Protein AF-A0A6I9NRI7-F1 (afdb_monomer_lite)

InterPro domains:
  IPR032003 Ribosome-associated complex head domain [PF16717] (77-152)
  IPR042569 Ribosome-associated complex head domain superfamily [G3DSA:1.10.8.840] (73-159)
  IPR044634 J-protein Zuotin/DnaJC2 [PTHR43999] (2-147)

Foldseek 3Di:
DCPVVVVVVVCCVPPPVNVVVVVVVVVVVVVVVVVVVVVVVVVVVVVVVVVVVVVVVVVVVVVVVVVVVVVVVVVVVVVVVVQVVLLVVLLVLLVVLCVVLCVLDPDPVVSVVSVVLSVVCSVPDGSVLSVVLSVQSVPDDSVSNNVSSVVSSVVVVDPPDD

Organism: NCBI:txid8208

Secondary structure (DSSP, 8-state):
--HHHHHHHHHHHH-HHHHHHHHHHHHHHHHHHHHHHHHHHHHHHHHHHHHHHHHHHHHHHHHHHHHHHHHHHHHHHHHHHHHHHHHHHHHHHHHHHHHHTGGG-SSHHHHHHHHHHHHHHHHH--HHHHHHHHHHHHHS-HHHHHHHHHHHHHHTTS----

Radius of gyration: 46.99 Å; chains: 1; bounding box: 94×34×126 Å

Sequence (162 aa):
MNRMRNLVDSAYSLDPRIKKFKDEEKARKEAEKKAKVEAKKREQEEKERARQAEIDAARLAKEKEEEEARQVAQLAKKEKEIQKKAIKKERQKLRTSCKTWNYFTEEESDSVKMMEEVEKLCDRLELTSLQSLNEILALGSREDSKVAVVKQSTVQLLPSVV

Structure (mmCIF, N/CA/C/O backbone):
data_AF-A0A6I9NRI7-F1
#
_entry.id   AF-A0A6I9NRI7-F1
#
loop_
_atom_site.group_PDB
_atom_site.id
_atom_site.type_symbol
_atom_site.label_atom_id
_atom_site.label_alt_id
_atom_site.label_comp_id
_atom_site.label_asym_id
_atom_site.label_entity_id
_atom_site.label_seq_id
_atom_site.pdbx_PDB_ins_code
_atom_site.Cartn_x
_atom_site.Cartn_y
_atom_site.Cartn_z
_atom_site.occupancy
_atom_site.B_iso_or_equiv
_atom_site.auth_seq_id
_atom_site.auth_comp_id
_atom_site.auth_asym_id
_atom_site.auth_atom_id
_atom_site.pdbx_PDB_model_num
ATOM 1 N N . MET A 1 1 ? -60.925 4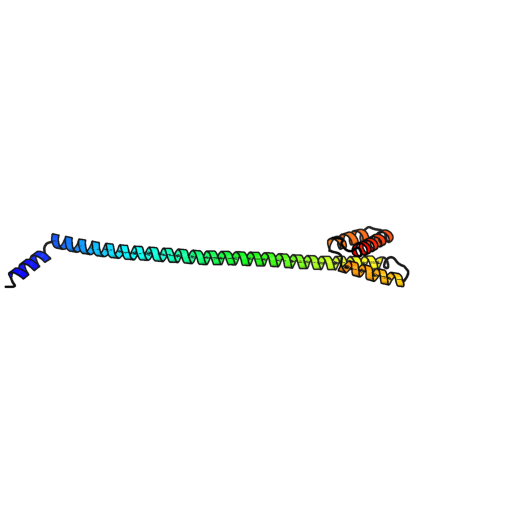.230 69.915 1.00 58.88 1 MET A N 1
ATOM 2 C CA . MET A 1 1 ? -59.634 3.824 70.525 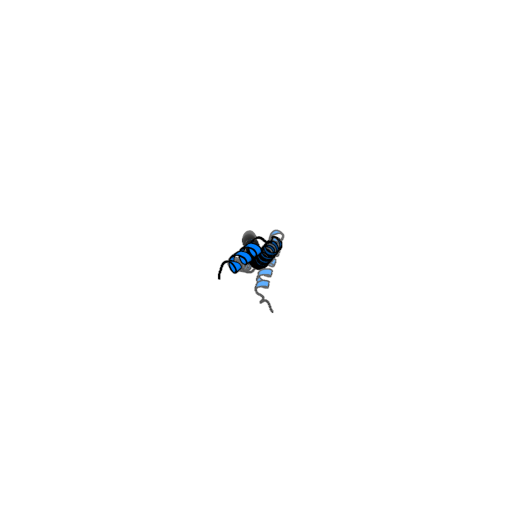1.00 58.88 1 MET A CA 1
ATOM 3 C C . MET A 1 1 ? -58.450 4.129 69.589 1.00 58.88 1 MET A C 1
ATOM 5 O O . MET A 1 1 ? -57.856 3.208 69.054 1.00 58.88 1 MET A O 1
ATOM 9 N N . ASN A 1 2 ? -58.083 5.403 69.378 1.00 71.31 2 ASN A N 1
ATOM 10 C CA . ASN A 1 2 ? -56.920 5.780 68.534 1.00 71.31 2 ASN A CA 1
ATOM 11 C C . ASN A 1 2 ? -55.781 6.452 69.318 1.00 71.31 2 ASN A C 1
ATOM 13 O O . ASN A 1 2 ? -54.668 6.569 68.823 1.00 71.31 2 ASN A O 1
ATOM 17 N N . ARG A 1 3 ? -56.030 6.850 70.571 1.00 85.94 3 ARG A N 1
ATOM 18 C CA . ARG A 1 3 ? -55.064 7.589 71.392 1.00 85.94 3 ARG A CA 1
ATOM 19 C C . ARG A 1 3 ? -53.808 6.772 71.730 1.00 85.94 3 ARG A C 1
ATOM 21 O O . ARG A 1 3 ? -52.710 7.301 71.636 1.00 85.94 3 ARG A O 1
ATOM 28 N N . MET A 1 4 ? -53.964 5.485 72.057 1.00 87.56 4 MET A N 1
ATOM 29 C CA . MET A 1 4 ? -52.829 4.584 72.319 1.00 87.56 4 MET A CA 1
ATOM 30 C C . MET A 1 4 ? -51.993 4.328 71.060 1.00 87.56 4 MET A C 1
ATOM 32 O O . MET A 1 4 ? -50.772 4.318 71.137 1.00 87.56 4 MET A O 1
ATOM 36 N N . ARG A 1 5 ? -52.641 4.186 69.896 1.00 89.62 5 ARG A N 1
ATOM 37 C CA . ARG A 1 5 ? -51.956 3.990 68.611 1.00 89.62 5 ARG A CA 1
ATOM 38 C C . ARG A 1 5 ? -51.099 5.208 68.255 1.00 89.62 5 ARG A C 1
ATOM 40 O O . ARG A 1 5 ? -49.901 5.061 68.063 1.00 89.62 5 ARG A O 1
ATOM 47 N N . ASN A 1 6 ? -51.673 6.410 68.339 1.00 90.00 6 ASN A N 1
ATOM 48 C CA . ASN A 1 6 ? -50.951 7.657 68.065 1.00 90.00 6 ASN A CA 1
ATOM 49 C C . ASN A 1 6 ? -49.746 7.871 68.999 1.00 90.00 6 ASN A C 1
ATOM 51 O O . ASN A 1 6 ? -48.720 8.393 68.564 1.00 90.00 6 ASN A O 1
ATOM 55 N N . LEU A 1 7 ? -49.853 7.475 70.275 1.00 89.81 7 LEU A N 1
ATOM 56 C CA . LEU A 1 7 ? -48.746 7.573 71.232 1.00 89.81 7 LEU A CA 1
ATOM 57 C C . LEU A 1 7 ? -47.589 6.643 70.839 1.00 89.81 7 LEU A C 1
ATOM 59 O O . LEU A 1 7 ? -46.433 7.063 70.849 1.00 89.81 7 LEU A O 1
ATOM 63 N N . VAL A 1 8 ? -47.906 5.402 70.459 1.00 91.06 8 VAL A N 1
ATOM 64 C CA . VAL A 1 8 ? -46.921 4.410 70.004 1.00 91.06 8 VAL A CA 1
ATOM 65 C C . VAL A 1 8 ? -46.263 4.854 68.699 1.00 91.06 8 VAL A C 1
ATOM 67 O O . VAL A 1 8 ? -45.039 4.821 68.606 1.00 91.06 8 VAL A O 1
ATOM 70 N N . ASP A 1 9 ? -47.039 5.346 67.732 1.00 90.94 9 ASP A N 1
ATOM 71 C CA . ASP A 1 9 ? -46.515 5.855 66.459 1.00 90.94 9 ASP A CA 1
ATOM 72 C C . ASP A 1 9 ? -45.583 7.060 66.670 1.00 90.94 9 ASP A C 1
ATOM 74 O O . ASP A 1 9 ? -44.512 7.140 66.063 1.00 90.94 9 ASP A O 1
ATOM 78 N N . SER A 1 10 ? -45.942 7.970 67.584 1.00 89.31 10 SER A N 1
ATOM 79 C CA . SER A 1 10 ? -45.105 9.127 67.933 1.00 89.31 10 SER A CA 1
ATOM 80 C C . SER A 1 10 ? -43.796 8.698 68.599 1.00 89.31 10 SER A C 1
ATOM 82 O O . SER A 1 10 ? -42.728 9.171 68.215 1.00 89.31 10 SER A O 1
ATOM 84 N N . ALA A 1 11 ? -43.854 7.767 69.557 1.00 91.12 11 ALA A N 1
ATOM 85 C CA . ALA A 1 11 ? -42.663 7.231 70.215 1.00 91.12 11 ALA A CA 1
ATOM 86 C C . ALA A 1 11 ? -41.752 6.485 69.223 1.00 91.12 11 ALA A C 1
ATOM 88 O O . ALA A 1 11 ? -40.538 6.675 69.231 1.00 91.12 11 ALA A O 1
ATOM 89 N N . TYR A 1 12 ? -42.339 5.700 68.316 1.00 91.56 12 TYR A N 1
ATOM 90 C CA . TYR A 1 12 ? -41.622 4.976 67.267 1.00 91.56 12 TYR A CA 1
ATOM 91 C C . TYR A 1 12 ? -40.953 5.918 66.254 1.00 91.56 12 TYR A C 1
ATOM 93 O O . TYR A 1 12 ? -39.848 5.646 65.786 1.00 91.56 12 TYR A O 1
ATOM 101 N N . SER A 1 13 ? -41.597 7.041 65.922 1.00 90.31 13 SER A N 1
ATOM 102 C CA . SER A 1 13 ? -41.040 8.052 65.016 1.00 90.31 13 SER A CA 1
ATOM 103 C C . SER A 1 13 ? -39.920 8.885 65.643 1.00 90.31 13 SER A C 1
ATOM 105 O O . SER A 1 13 ? -39.072 9.397 64.910 1.00 90.31 13 SER A O 1
ATOM 107 N N . LEU A 1 14 ? -39.939 9.075 66.964 1.00 90.88 14 LEU A N 1
ATOM 108 C CA . LEU A 1 14 ? -38.971 9.908 67.680 1.00 90.88 14 LEU A CA 1
ATOM 109 C C . LEU A 1 14 ? -37.785 9.109 68.241 1.00 90.88 14 LEU A C 1
ATOM 111 O O . LEU A 1 14 ? -36.777 9.723 68.587 1.00 90.88 14 LEU A O 1
ATOM 115 N N . ASP A 1 15 ? -37.862 7.772 68.308 1.00 94.94 15 ASP A N 1
ATOM 116 C CA . ASP A 1 15 ? -36.755 6.933 68.782 1.00 94.94 15 ASP A CA 1
ATOM 117 C C . ASP A 1 15 ? -35.524 7.061 67.851 1.00 94.94 15 ASP A C 1
ATOM 119 O O . ASP A 1 15 ? -35.578 6.664 66.676 1.00 94.94 15 ASP A O 1
ATOM 123 N N . PRO A 1 16 ? -34.381 7.564 68.356 1.00 93.75 16 PRO A N 1
ATOM 124 C CA . PRO A 1 16 ? -33.180 7.772 67.549 1.00 93.75 16 PRO A CA 1
ATOM 125 C C . PRO A 1 16 ? -32.612 6.489 66.935 1.00 93.75 16 PRO A C 1
ATOM 127 O O . PRO A 1 16 ? -32.027 6.535 65.853 1.00 93.75 16 PRO A O 1
ATOM 130 N N . ARG A 1 17 ? -32.786 5.334 67.592 1.00 95.00 17 ARG A N 1
ATOM 131 C CA . ARG A 1 17 ? -32.287 4.038 67.105 1.00 95.00 17 ARG A CA 1
ATOM 132 C C . ARG A 1 17 ? -33.081 3.596 65.886 1.00 95.00 17 ARG A C 1
ATOM 134 O O . ARG A 1 17 ? -32.499 3.188 64.888 1.00 95.00 17 ARG A O 1
ATOM 141 N N . ILE A 1 18 ? -34.406 3.724 65.951 1.00 92.25 18 ILE A N 1
ATOM 142 C CA . ILE A 1 18 ? -35.319 3.351 64.862 1.00 92.25 18 ILE A CA 1
ATOM 143 C C . ILE A 1 18 ? -35.095 4.258 63.654 1.00 92.25 18 ILE A C 1
ATOM 145 O O . ILE A 1 18 ? -35.045 3.775 62.521 1.00 92.25 18 ILE A O 1
ATOM 149 N N . LYS A 1 19 ? -34.895 5.559 63.893 1.00 92.69 19 LYS A N 1
ATOM 150 C CA . LYS A 1 19 ? -34.517 6.510 62.846 1.00 92.69 19 LYS A CA 1
ATOM 151 C C . LYS A 1 19 ? -33.198 6.112 62.178 1.00 92.69 19 LYS A C 1
ATOM 153 O O . LYS A 1 19 ? -33.158 5.995 60.957 1.00 92.69 19 LYS A O 1
ATOM 158 N N . LYS A 1 20 ? -32.167 5.800 62.971 1.00 94.56 20 LYS A N 1
ATOM 159 C CA . LYS A 1 20 ? -30.864 5.349 62.464 1.00 94.56 20 LYS A CA 1
ATOM 160 C C . LYS A 1 20 ? -30.983 4.089 61.599 1.00 94.56 20 LYS A C 1
ATOM 162 O O . LYS A 1 20 ? -30.458 4.073 60.494 1.00 94.56 20 LYS A O 1
ATOM 167 N N . PHE A 1 21 ? -31.730 3.076 62.044 1.00 94.00 21 PHE A N 1
ATOM 168 C CA . PHE A 1 21 ? -31.941 1.851 61.265 1.00 94.00 21 PHE A CA 1
ATOM 169 C C . PHE A 1 21 ? -32.660 2.103 59.934 1.00 94.00 21 PHE A C 1
ATOM 171 O O . PHE A 1 21 ? -32.273 1.532 58.918 1.00 94.00 21 PHE A O 1
ATOM 178 N N . LYS A 1 22 ? -33.684 2.965 59.914 1.00 92.44 22 LYS A N 1
ATOM 179 C CA . LYS A 1 22 ? -34.390 3.328 58.674 1.00 92.44 22 LYS A CA 1
ATOM 180 C C . LYS A 1 22 ? -33.495 4.099 57.704 1.00 92.44 22 LYS A C 1
ATOM 182 O O . LYS A 1 22 ? -33.527 3.826 56.505 1.00 92.44 22 LYS A O 1
ATOM 187 N N . ASP A 1 23 ? -32.699 5.034 58.216 1.00 93.19 23 ASP A N 1
ATOM 188 C CA . ASP A 1 23 ? -31.767 5.822 57.408 1.00 93.19 23 ASP A CA 1
ATOM 189 C C . ASP A 1 23 ? -30.642 4.938 56.847 1.00 93.19 23 ASP A C 1
ATOM 191 O O . ASP A 1 23 ? -30.338 5.022 55.658 1.00 93.19 23 ASP A O 1
ATOM 195 N N . GLU A 1 24 ? -30.087 4.023 57.649 1.00 93.31 24 GLU A N 1
ATOM 196 C CA . GLU A 1 24 ? -29.093 3.032 57.213 1.00 93.31 24 GLU A CA 1
ATOM 197 C C . GLU A 1 24 ? -29.669 2.057 56.171 1.00 93.31 24 GLU A C 1
ATOM 199 O O . GLU A 1 24 ? -29.017 1.764 55.169 1.00 93.31 24 GLU A O 1
ATOM 204 N N . GLU A 1 25 ? -30.906 1.581 56.344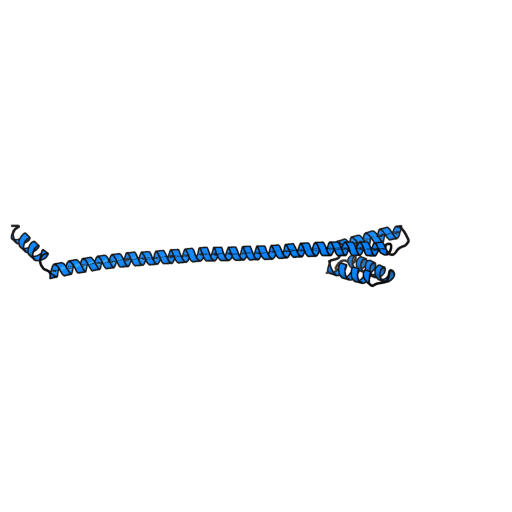 1.00 93.88 25 GLU A N 1
ATOM 205 C CA . GLU A 1 25 ? -31.566 0.694 55.379 1.00 93.88 25 GLU A CA 1
ATOM 206 C C . GLU A 1 25 ? -31.844 1.408 54.046 1.00 93.88 25 GLU A C 1
ATOM 208 O O . GLU A 1 25 ? -31.594 0.855 52.967 1.00 93.88 25 GLU A O 1
ATOM 213 N N . LYS A 1 26 ? -32.315 2.661 54.105 1.00 94.50 26 LYS A N 1
ATOM 214 C CA . LYS A 1 26 ? -32.522 3.507 52.926 1.00 94.50 26 LYS A CA 1
ATOM 215 C C . LYS A 1 26 ? -31.196 3.797 52.224 1.00 94.50 26 LYS A C 1
ATOM 217 O O . LYS A 1 26 ? -31.111 3.616 51.010 1.00 94.50 26 LYS A O 1
ATOM 222 N N . ALA A 1 27 ? -30.156 4.153 52.977 1.00 94.69 27 ALA A N 1
ATOM 223 C CA . ALA A 1 27 ? -28.816 4.378 52.449 1.00 94.69 27 ALA A CA 1
ATOM 224 C C . ALA A 1 27 ? -28.244 3.112 51.796 1.00 94.69 27 ALA A C 1
ATOM 226 O O . ALA A 1 27 ? -27.697 3.195 50.699 1.00 94.69 27 ALA A O 1
ATOM 227 N N . ARG A 1 28 ? -28.437 1.929 52.397 1.00 93.81 28 ARG A N 1
ATOM 228 C CA . ARG A 1 28 ? -28.007 0.648 51.814 1.00 93.81 28 ARG A CA 1
ATOM 229 C C . ARG A 1 28 ? -28.718 0.365 50.492 1.00 93.81 28 ARG A C 1
ATOM 231 O O . ARG A 1 28 ? -28.064 0.032 49.509 1.00 93.81 28 ARG A O 1
ATOM 238 N N . LYS A 1 29 ? -30.043 0.546 50.443 1.00 94.56 29 LYS A N 1
ATOM 239 C CA . LYS A 1 29 ? -30.843 0.367 49.218 1.00 94.56 29 LYS A CA 1
ATOM 240 C C . LYS A 1 29 ? -30.454 1.360 48.121 1.00 94.56 29 LYS A C 1
ATOM 242 O O . LYS A 1 29 ? -30.416 0.996 46.948 1.00 94.56 29 LYS A O 1
ATOM 247 N N . GLU A 1 30 ? -30.184 2.614 48.471 1.00 94.12 30 GLU A N 1
ATOM 248 C CA . GLU A 1 30 ? -29.726 3.627 47.516 1.00 94.12 30 GLU A CA 1
ATOM 249 C C . GLU A 1 30 ? -28.303 3.350 47.023 1.00 94.12 30 GLU A C 1
ATOM 251 O O . GLU A 1 30 ? -28.047 3.487 45.827 1.00 94.12 30 GLU A O 1
ATOM 256 N N . ALA A 1 31 ? -27.400 2.914 47.903 1.00 94.12 31 ALA A N 1
ATOM 257 C CA . ALA A 1 31 ? -26.040 2.525 47.547 1.00 94.12 31 ALA A CA 1
ATOM 258 C C . ALA A 1 31 ? -26.028 1.313 46.605 1.00 94.12 31 ALA A C 1
ATOM 260 O O . ALA A 1 31 ? -25.348 1.346 45.585 1.00 94.12 31 ALA A O 1
ATOM 261 N N . GLU A 1 32 ? -26.839 0.289 46.879 1.00 94.38 32 GLU A N 1
ATOM 262 C CA . GLU A 1 32 ? -26.971 -0.890 46.016 1.00 94.38 32 GLU A CA 1
ATOM 263 C C . GLU A 1 32 ? -27.517 -0.521 44.627 1.00 94.38 32 GLU A C 1
ATOM 265 O O . GLU A 1 32 ? -26.981 -0.944 43.599 1.00 94.38 32 GLU A O 1
ATOM 270 N N . LYS A 1 33 ? -28.542 0.342 44.570 1.00 94.38 33 LYS A N 1
ATOM 271 C CA . LYS A 1 33 ? -29.076 0.857 43.298 1.00 94.38 33 LYS A CA 1
ATOM 272 C C . LYS A 1 33 ? -28.031 1.662 42.526 1.00 94.38 33 LYS A C 1
ATOM 274 O O . LYS A 1 33 ? -27.888 1.454 41.323 1.00 94.38 33 LYS A O 1
ATOM 279 N N . LYS A 1 34 ? -27.297 2.555 43.198 1.00 94.88 34 LYS A N 1
ATOM 280 C CA . LYS A 1 34 ? -26.229 3.357 42.580 1.00 94.88 34 LYS A CA 1
ATOM 281 C C . LYS A 1 34 ? -25.103 2.470 42.053 1.00 94.88 34 LYS A C 1
ATOM 283 O O . LYS A 1 34 ? -24.735 2.623 40.895 1.00 94.88 34 LYS A O 1
ATOM 288 N N . ALA A 1 35 ? -24.649 1.493 42.837 1.00 93.75 35 ALA A N 1
ATOM 289 C CA . ALA A 1 35 ? -23.614 0.547 42.427 1.00 93.75 35 ALA A CA 1
ATOM 290 C C . ALA A 1 35 ? -24.026 -0.250 41.180 1.00 93.75 35 ALA A C 1
ATOM 292 O O . ALA A 1 35 ? -23.236 -0.401 40.251 1.00 93.75 35 ALA A O 1
ATOM 293 N N . LYS A 1 36 ? -25.286 -0.701 41.102 1.00 94.19 36 LYS A N 1
ATOM 294 C CA . LYS A 1 36 ? -25.796 -1.427 39.929 1.00 94.19 36 LYS A CA 1
ATOM 295 C C . LYS A 1 36 ? -25.881 -0.550 38.674 1.00 94.19 36 LYS A C 1
ATOM 297 O O . LYS A 1 36 ? -25.559 -1.011 37.581 1.00 94.19 36 LYS A O 1
ATOM 302 N N . VAL A 1 37 ? -26.320 0.703 38.816 1.00 94.75 37 VAL A N 1
ATOM 303 C CA . VAL A 1 37 ? -26.388 1.665 37.701 1.00 94.75 37 VAL A CA 1
ATOM 304 C C . VAL A 1 37 ? -24.987 2.024 37.214 1.00 94.75 37 VAL A C 1
ATOM 306 O O . VAL A 1 37 ? -24.745 2.037 36.010 1.00 94.75 37 VAL A O 1
ATOM 309 N N . GLU A 1 38 ? -24.060 2.268 38.135 1.00 94.44 38 GLU A N 1
ATOM 310 C CA . GLU A 1 38 ? -22.679 2.605 37.810 1.00 94.44 38 GLU A CA 1
ATOM 311 C C . GLU A 1 38 ? -21.946 1.435 37.146 1.00 94.44 38 GLU A C 1
ATOM 313 O O . GLU A 1 38 ? -21.287 1.640 36.131 1.00 94.44 38 GLU A O 1
ATOM 318 N N . ALA A 1 39 ? -22.123 0.205 37.639 1.00 93.38 39 ALA A N 1
ATOM 319 C CA . ALA A 1 39 ? -21.560 -0.989 37.011 1.00 93.38 39 ALA A CA 1
ATOM 320 C C . ALA A 1 39 ? -22.056 -1.156 35.565 1.00 93.38 39 ALA A C 1
ATOM 322 O O . ALA A 1 39 ? -21.252 -1.340 34.654 1.00 93.38 39 ALA A O 1
ATOM 323 N N . 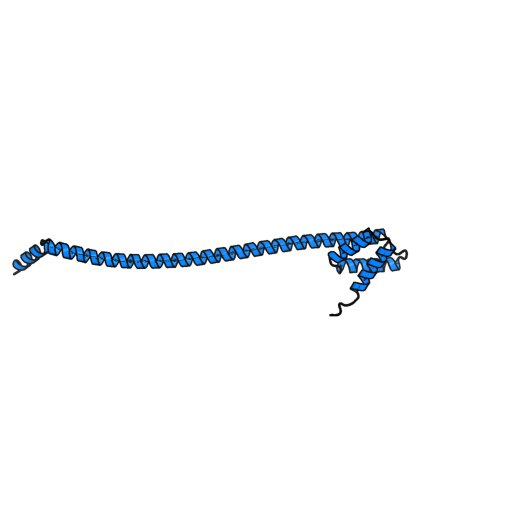LYS A 1 40 ? -23.367 -1.000 35.334 1.00 94.06 40 LYS A N 1
ATOM 324 C CA . LYS A 1 40 ? -23.943 -1.076 33.984 1.00 94.06 40 LYS A CA 1
ATOM 325 C C . LYS A 1 40 ? -23.439 0.049 33.075 1.00 94.06 40 LYS A C 1
ATOM 327 O O . LYS A 1 40 ? -23.183 -0.190 31.899 1.00 94.06 40 LYS A O 1
ATOM 332 N N . LYS A 1 41 ? -23.290 1.266 33.607 1.00 95.00 41 LYS A N 1
ATOM 333 C CA . LYS A 1 41 ? -22.754 2.408 32.856 1.00 95.00 41 LYS A CA 1
ATOM 334 C C . LYS A 1 41 ? -21.295 2.172 32.454 1.00 95.00 41 LYS A C 1
ATOM 336 O O . LYS A 1 41 ? -20.964 2.368 31.292 1.00 95.00 41 LYS A O 1
ATOM 341 N N . ARG A 1 42 ? -20.455 1.683 33.374 1.00 94.06 42 ARG A N 1
ATOM 342 C CA . ARG A 1 42 ? -19.053 1.340 33.081 1.00 94.06 42 ARG A CA 1
ATOM 343 C C . ARG A 1 42 ? -18.943 0.247 32.016 1.00 94.06 42 ARG A C 1
ATOM 345 O O . ARG A 1 42 ? -18.165 0.403 31.085 1.00 94.06 42 ARG A O 1
ATOM 352 N N . GLU A 1 43 ? -19.763 -0.803 32.096 1.00 93.62 43 GLU A N 1
ATOM 353 C CA . GLU A 1 43 ? -19.779 -1.874 31.087 1.00 93.62 43 GLU A CA 1
ATOM 354 C C . GLU A 1 43 ? -20.186 -1.355 29.693 1.00 93.62 43 GLU A C 1
ATOM 356 O O . GLU A 1 43 ? -19.613 -1.754 28.680 1.00 93.62 43 GLU A O 1
ATOM 361 N N . GLN A 1 44 ? -21.164 -0.445 29.624 1.00 94.19 44 GLN A N 1
ATOM 362 C CA . GLN A 1 44 ? -21.581 0.179 28.365 1.00 94.19 44 GLN A CA 1
ATOM 363 C C . GLN A 1 44 ? -20.499 1.096 27.784 1.00 94.19 44 GLN A C 1
ATOM 365 O O . GLN A 1 44 ? -20.237 1.039 26.585 1.00 94.19 44 GLN A O 1
ATOM 370 N N . GLU A 1 45 ? -19.850 1.911 28.617 1.00 94.19 45 GLU A N 1
ATOM 371 C CA . GLU A 1 45 ? -18.760 2.795 28.188 1.00 94.19 45 GLU A CA 1
ATOM 372 C C . GLU A 1 45 ? -17.535 2.009 27.705 1.00 94.19 45 GLU A C 1
ATOM 374 O O . GLU A 1 45 ? -16.899 2.405 26.729 1.00 94.19 45 GLU A O 1
ATOM 379 N N . GLU A 1 46 ? -17.212 0.884 28.344 1.00 93.25 46 GLU A N 1
ATOM 380 C CA . GLU A 1 46 ? -16.116 0.011 27.917 1.00 93.25 46 GLU A CA 1
ATOM 381 C C . GLU A 1 46 ? -16.425 -0.676 26.581 1.00 93.25 46 GLU A C 1
ATOM 383 O O . GLU A 1 46 ? -15.580 -0.680 25.685 1.00 93.25 46 GLU A O 1
ATOM 388 N N . LYS A 1 47 ? -17.657 -1.173 26.399 1.00 93.69 47 LYS A N 1
ATOM 389 C CA . LYS A 1 47 ? -18.113 -1.746 25.122 1.00 93.69 47 LYS A CA 1
ATOM 390 C C . LYS A 1 47 ? -18.079 -0.728 23.984 1.00 93.69 47 LYS A C 1
ATOM 392 O O . LYS A 1 47 ? -17.601 -1.052 22.900 1.00 93.69 47 LYS A O 1
ATOM 397 N N . GLU A 1 48 ? -18.540 0.498 24.223 1.00 93.81 48 GLU A N 1
ATOM 398 C CA . GLU A 1 48 ? -18.507 1.546 23.198 1.00 93.81 48 GLU A CA 1
ATOM 399 C C . GLU A 1 48 ? -17.070 1.974 22.880 1.00 93.81 48 GLU A C 1
ATOM 401 O O . GLU A 1 48 ? -16.712 2.127 21.714 1.00 93.81 48 GLU A O 1
ATOM 406 N N . ARG A 1 49 ? -16.204 2.085 23.897 1.00 94.44 49 ARG A N 1
ATOM 407 C CA . ARG A 1 49 ? -14.781 2.380 23.692 1.00 94.44 49 ARG A CA 1
ATOM 408 C C . ARG A 1 49 ? -14.087 1.292 22.874 1.00 94.44 49 ARG A C 1
ATOM 410 O O . ARG A 1 49 ? -13.306 1.623 21.987 1.00 94.44 49 ARG A O 1
ATOM 417 N N . ALA A 1 50 ? -14.374 0.020 23.149 1.00 94.25 50 ALA A N 1
ATOM 418 C CA . ALA A 1 50 ? -13.829 -1.100 22.386 1.00 94.25 50 ALA A CA 1
ATOM 419 C C . ALA A 1 50 ? -14.293 -1.059 20.921 1.00 94.25 50 ALA A C 1
ATOM 421 O O . ALA A 1 50 ? -13.472 -1.179 20.014 1.00 94.25 50 ALA A O 1
ATOM 422 N N . ARG A 1 51 ? -15.585 -0.798 20.684 1.00 94.06 51 ARG A N 1
ATOM 423 C CA . ARG A 1 51 ? -16.145 -0.668 19.333 1.00 94.06 51 ARG A CA 1
ATOM 424 C C . ARG A 1 51 ? -15.528 0.498 18.559 1.00 94.06 51 ARG A C 1
ATOM 426 O O . ARG A 1 51 ? -15.186 0.345 17.390 1.00 94.06 51 ARG A O 1
ATOM 433 N N . GLN A 1 52 ? -15.361 1.652 19.202 1.00 93.88 52 GLN A N 1
ATOM 434 C CA . GLN A 1 52 ? -14.743 2.815 18.569 1.00 93.88 52 GLN A CA 1
ATOM 435 C C . GLN A 1 52 ? -13.266 2.553 18.238 1.00 93.88 52 GLN A C 1
ATOM 437 O O . GLN A 1 52 ? -12.822 2.876 17.139 1.00 93.88 52 GLN A O 1
ATOM 442 N N . ALA A 1 53 ? -12.529 1.898 19.141 1.00 94.56 53 ALA A N 1
ATOM 443 C CA . ALA A 1 53 ? -11.143 1.508 18.897 1.00 94.56 53 ALA A CA 1
ATOM 444 C C . ALA A 1 53 ? -11.006 0.537 17.709 1.00 94.56 53 ALA A C 1
ATOM 446 O O . ALA A 1 53 ? -10.073 0.675 16.922 1.00 94.56 53 ALA A O 1
ATOM 447 N N . GLU A 1 54 ? -11.941 -0.403 17.539 1.00 93.19 54 GLU A N 1
ATOM 448 C CA . GLU A 1 54 ? -11.964 -1.316 16.389 1.00 93.19 54 GLU A CA 1
ATOM 449 C C . GLU A 1 54 ? -12.234 -0.573 15.070 1.00 93.19 54 GLU A C 1
ATOM 451 O O . GLU A 1 54 ? -11.534 -0.792 14.080 1.00 93.19 54 GLU A O 1
ATOM 456 N N . ILE A 1 55 ? -13.196 0.357 15.061 1.00 93.94 55 ILE A N 1
ATOM 457 C CA . ILE A 1 55 ? -13.512 1.181 13.883 1.00 93.94 55 ILE A CA 1
ATOM 458 C C . ILE A 1 55 ? -12.313 2.052 13.488 1.00 93.94 55 ILE A C 1
ATOM 460 O O . ILE A 1 55 ? -11.962 2.123 12.307 1.00 93.94 55 ILE A O 1
ATOM 464 N N . ASP A 1 56 ? -11.667 2.700 14.457 1.00 93.50 56 ASP A N 1
ATOM 465 C CA . ASP A 1 56 ? -10.509 3.554 14.195 1.00 93.50 56 ASP A CA 1
ATOM 466 C C . ASP A 1 56 ? -9.287 2.743 13.749 1.00 93.50 56 ASP A C 1
ATOM 468 O O . ASP A 1 56 ? -8.589 3.158 12.820 1.00 93.50 56 ASP A O 1
ATOM 472 N N . ALA A 1 57 ? -9.065 1.559 14.328 1.00 94.12 57 ALA A N 1
ATOM 473 C CA . ALA A 1 57 ? -8.020 0.643 13.880 1.00 94.12 57 ALA A CA 1
ATOM 474 C C . ALA A 1 57 ? -8.260 0.169 12.437 1.00 94.12 57 ALA A C 1
ATOM 476 O O . ALA A 1 57 ? -7.333 0.190 11.625 1.00 94.12 57 ALA A O 1
ATOM 477 N N . ALA A 1 58 ? -9.500 -0.189 12.088 1.00 93.81 58 ALA A N 1
ATOM 478 C CA . ALA A 1 58 ? -9.863 -0.590 10.731 1.00 93.81 58 ALA A CA 1
ATOM 479 C C . ALA A 1 58 ? -9.700 0.561 9.724 1.00 93.81 58 ALA A C 1
ATOM 481 O O . ALA A 1 58 ? -9.191 0.357 8.620 1.00 93.81 58 ALA A O 1
ATOM 482 N N . ARG A 1 59 ? -10.083 1.788 10.103 1.00 92.62 59 ARG A N 1
ATOM 483 C CA . ARG A 1 59 ? -9.909 2.979 9.260 1.00 92.62 59 ARG A CA 1
ATOM 484 C C . ARG A 1 59 ? -8.434 3.286 9.022 1.00 92.62 59 ARG A C 1
ATOM 486 O O . ARG A 1 59 ? -8.050 3.514 7.879 1.00 92.62 59 ARG A O 1
ATOM 493 N N . LEU A 1 60 ? -7.617 3.236 10.073 1.00 94.06 60 LEU A N 1
ATOM 494 C CA . LEU A 1 60 ? -6.179 3.477 9.975 1.00 94.06 60 LEU A CA 1
ATOM 495 C C . LEU A 1 60 ? -5.475 2.400 9.139 1.00 94.06 60 LEU A C 1
ATOM 497 O O . LEU A 1 60 ? -4.582 2.723 8.361 1.00 94.06 60 LEU A O 1
ATOM 501 N N . ALA A 1 61 ? -5.872 1.131 9.272 1.00 92.94 61 ALA A N 1
ATOM 502 C CA . ALA A 1 61 ? -5.338 0.050 8.445 1.00 92.94 61 ALA A CA 1
ATOM 503 C C . ALA A 1 61 ? -5.666 0.266 6.959 1.00 92.94 61 ALA A C 1
ATOM 505 O O . ALA A 1 61 ? -4.773 0.194 6.119 1.00 92.94 61 ALA A O 1
ATOM 506 N N . LYS A 1 62 ? -6.920 0.619 6.648 1.00 93.56 62 LYS A N 1
ATOM 507 C CA . LYS A 1 62 ? -7.353 0.905 5.275 1.00 93.56 62 LYS A CA 1
ATOM 508 C C . LYS A 1 62 ? -6.639 2.120 4.674 1.00 93.56 62 LYS A C 1
ATOM 510 O O . LYS A 1 62 ? -6.266 2.090 3.507 1.00 93.56 62 LYS A O 1
ATOM 515 N N . GLU A 1 63 ? -6.447 3.182 5.455 1.00 92.31 63 GLU A N 1
ATOM 516 C CA . GLU A 1 63 ? -5.742 4.387 5.002 1.00 92.31 63 GLU A CA 1
ATOM 517 C C . GLU A 1 63 ? -4.272 4.095 4.675 1.00 92.31 63 GLU A C 1
ATOM 519 O O . GLU A 1 63 ? -3.787 4.525 3.628 1.00 92.31 63 GLU A O 1
ATOM 524 N N . LYS A 1 64 ? -3.595 3.297 5.512 1.00 93.25 64 LYS A N 1
ATOM 525 C CA . LYS A 1 64 ? -2.219 2.848 5.258 1.00 93.25 64 LYS A CA 1
ATOM 526 C C . LYS A 1 64 ? -2.115 1.992 4.000 1.00 93.25 64 LYS A C 1
ATOM 528 O O . LYS A 1 64 ? -1.259 2.258 3.164 1.00 93.25 64 LYS A O 1
ATOM 533 N N . GLU A 1 65 ? -3.011 1.022 3.827 1.00 91.75 65 GLU A N 1
ATOM 534 C CA . GLU A 1 65 ? -3.032 0.174 2.630 1.00 91.75 65 GLU A CA 1
ATOM 535 C C . GLU A 1 65 ? -3.277 1.002 1.354 1.00 91.75 65 GLU A C 1
ATOM 537 O O . GLU A 1 65 ? -2.601 0.816 0.341 1.00 91.75 65 GLU A O 1
ATOM 542 N N . GLU A 1 66 ? -4.195 1.975 1.398 1.00 93.50 66 GLU A N 1
ATOM 543 C CA . GLU A 1 66 ? -4.461 2.865 0.262 1.00 93.50 66 GLU A CA 1
ATOM 544 C C . GLU A 1 66 ? -3.271 3.790 -0.040 1.00 93.50 66 GLU A C 1
ATOM 546 O O . GLU A 1 66 ? -2.979 4.085 -1.203 1.00 93.50 66 GLU A O 1
ATOM 551 N N . GLU A 1 67 ? -2.572 4.282 0.983 1.00 92.19 67 GLU A N 1
ATOM 552 C CA . GLU A 1 67 ? -1.367 5.087 0.800 1.00 92.19 67 GLU A CA 1
ATOM 553 C C . GLU A 1 67 ? -0.216 4.268 0.201 1.00 92.19 67 GLU A C 1
ATOM 555 O O . GLU A 1 67 ? 0.372 4.697 -0.795 1.00 92.19 67 GLU A O 1
ATOM 560 N N . GLU A 1 68 ? 0.044 3.064 0.710 1.00 92.31 68 GLU A N 1
ATOM 561 C CA . GLU A 1 68 ? 1.050 2.148 0.164 1.00 92.31 68 GLU A CA 1
ATOM 562 C C . GLU A 1 68 ? 0.735 1.774 -1.292 1.00 92.31 68 GLU A C 1
ATOM 564 O O . GLU A 1 68 ? 1.592 1.903 -2.172 1.00 92.31 68 GLU A O 1
ATOM 569 N N . ALA A 1 69 ? -0.519 1.420 -1.595 1.00 93.62 69 ALA A N 1
ATOM 570 C CA . ALA A 1 69 ? -0.952 1.119 -2.958 1.00 93.62 69 ALA A CA 1
ATOM 571 C C . ALA A 1 69 ? -0.777 2.324 -3.901 1.00 93.62 69 ALA A C 1
ATOM 573 O O . ALA A 1 69 ? -0.323 2.171 -5.043 1.00 93.62 69 ALA A O 1
ATOM 574 N N . ARG A 1 70 ? -1.084 3.544 -3.433 1.00 93.94 70 ARG A N 1
ATOM 575 C CA . ARG A 1 70 ? -0.858 4.779 -4.201 1.00 93.94 70 ARG A CA 1
ATOM 576 C C . ARG A 1 70 ? 0.625 5.027 -4.453 1.00 93.94 70 ARG A C 1
ATOM 578 O O . ARG A 1 70 ? 0.980 5.389 -5.577 1.00 93.94 70 ARG A O 1
ATOM 585 N N . GLN A 1 71 ? 1.486 4.821 -3.459 1.00 93.38 71 GLN A N 1
ATOM 586 C CA . GLN A 1 71 ? 2.932 4.992 -3.606 1.00 93.38 71 GLN A CA 1
ATOM 587 C C . GLN A 1 71 ? 3.515 3.981 -4.603 1.00 93.38 71 GLN A C 1
ATOM 589 O O . GLN A 1 71 ? 4.201 4.386 -5.545 1.00 93.38 71 GLN A O 1
ATOM 594 N N . VAL A 1 72 ? 3.162 2.697 -4.488 1.00 94.19 72 VAL A N 1
ATOM 595 C CA . VAL A 1 72 ? 3.587 1.647 -5.432 1.00 94.19 72 VAL A CA 1
ATOM 596 C C . VAL A 1 72 ? 3.119 1.967 -6.854 1.00 94.19 72 VAL A C 1
ATOM 598 O O . VAL A 1 72 ? 3.913 1.925 -7.797 1.00 94.19 72 VAL A O 1
ATOM 601 N N . ALA A 1 73 ? 1.858 2.375 -7.029 1.00 93.94 73 ALA A N 1
ATOM 602 C CA . ALA A 1 73 ? 1.331 2.749 -8.339 1.00 93.94 73 ALA A CA 1
ATOM 603 C C . ALA A 1 73 ? 2.047 3.975 -8.936 1.00 93.94 73 ALA A C 1
ATOM 605 O O . ALA A 1 73 ? 2.278 4.028 -10.147 1.00 93.94 73 ALA A O 1
ATOM 606 N N . GLN A 1 74 ? 2.413 4.966 -8.117 1.00 94.25 74 GLN A N 1
ATOM 607 C CA . GLN A 1 74 ? 3.173 6.131 -8.575 1.00 94.25 74 GLN A CA 1
ATOM 608 C C . GLN A 1 74 ? 4.604 5.770 -8.977 1.00 94.25 74 GLN A C 1
ATOM 610 O O . GLN A 1 74 ? 5.071 6.251 -10.012 1.00 94.25 74 GLN A O 1
ATOM 615 N N . LEU A 1 75 ? 5.290 4.927 -8.202 1.00 94.25 75 LEU A N 1
ATOM 616 C CA . LEU A 1 75 ? 6.636 4.455 -8.533 1.00 94.25 75 LEU A CA 1
ATOM 617 C C . LEU A 1 75 ? 6.624 3.645 -9.832 1.00 94.25 75 LEU A C 1
ATOM 619 O O . LEU A 1 75 ? 7.374 3.971 -10.751 1.00 94.25 75 LEU A O 1
ATOM 623 N N . ALA A 1 76 ? 5.684 2.709 -9.980 1.00 93.94 76 ALA A N 1
ATOM 624 C CA . ALA A 1 76 ? 5.524 1.930 -11.206 1.00 93.94 76 ALA A CA 1
ATOM 625 C C . ALA A 1 76 ? 5.205 2.812 -12.429 1.00 93.94 76 ALA A C 1
ATOM 627 O O . ALA A 1 76 ? 5.710 2.570 -13.526 1.00 93.94 76 ALA A O 1
ATOM 628 N N . LYS A 1 77 ? 4.390 3.868 -12.270 1.00 94.50 77 LYS A N 1
ATOM 629 C CA . LYS A 1 77 ? 4.136 4.848 -13.344 1.00 94.50 77 LYS A CA 1
ATOM 630 C C . LYS A 1 77 ? 5.404 5.614 -13.721 1.00 94.50 77 LYS A C 1
ATOM 632 O O . LYS A 1 77 ? 5.694 5.743 -14.908 1.00 94.50 77 LYS A O 1
ATOM 637 N N . LYS A 1 78 ? 6.161 6.106 -12.734 1.00 95.00 78 LYS A N 1
ATOM 638 C CA . LYS A 1 78 ? 7.424 6.826 -12.969 1.00 95.00 78 LYS A CA 1
ATOM 639 C C . LYS A 1 78 ? 8.441 5.939 -13.682 1.00 95.00 78 LYS A C 1
ATOM 641 O O . LYS A 1 78 ? 9.028 6.375 -14.668 1.00 95.00 78 LYS A O 1
ATOM 646 N N . GLU A 1 79 ? 8.601 4.697 -13.238 1.00 92.81 79 GLU A N 1
ATOM 647 C CA . GLU A 1 79 ? 9.524 3.739 -13.843 1.00 92.81 79 GLU A CA 1
ATOM 648 C C . GLU A 1 79 ? 9.137 3.403 -15.287 1.00 92.81 79 GLU A C 1
ATOM 650 O O . GLU A 1 79 ? 9.976 3.502 -16.181 1.00 92.81 79 GLU A O 1
ATOM 655 N N . LYS A 1 80 ? 7.851 3.135 -15.557 1.00 92.50 80 LYS A N 1
ATOM 656 C CA . LYS A 1 80 ? 7.355 2.917 -16.927 1.00 92.50 80 LYS A CA 1
ATOM 657 C C . LYS A 1 80 ? 7.631 4.110 -17.840 1.00 92.50 80 LYS A C 1
ATOM 659 O O . LYS A 1 80 ? 8.023 3.926 -18.989 1.00 92.50 80 LYS A O 1
ATOM 664 N N . GLU A 1 81 ? 7.451 5.337 -17.356 1.00 94.62 81 GLU A N 1
ATOM 665 C CA . GLU A 1 81 ? 7.739 6.539 -18.147 1.00 94.62 81 GLU A CA 1
ATOM 666 C C . GLU A 1 81 ? 9.243 6.743 -18.391 1.00 94.62 81 GLU A C 1
ATOM 668 O O . GLU A 1 81 ? 9.637 7.157 -19.484 1.00 94.62 81 GLU A O 1
ATOM 673 N N . ILE A 1 82 ? 10.099 6.410 -17.420 1.00 94.19 82 ILE A N 1
ATOM 674 C CA . ILE A 1 82 ? 11.559 6.414 -17.597 1.00 94.19 82 ILE A CA 1
ATOM 675 C C . ILE A 1 82 ? 11.968 5.370 -18.640 1.00 94.19 82 ILE A C 1
ATOM 677 O O . ILE A 1 82 ? 12.687 5.711 -19.581 1.00 94.19 82 ILE A O 1
ATOM 681 N N . GLN A 1 83 ? 11.458 4.140 -18.535 1.00 91.69 83 GLN A N 1
ATOM 682 C CA . GLN A 1 83 ? 11.742 3.057 -19.479 1.00 91.69 83 GLN A CA 1
ATOM 683 C C . GLN A 1 83 ? 11.278 3.405 -20.899 1.00 91.69 83 GLN A C 1
ATOM 685 O O . GLN A 1 83 ? 12.056 3.276 -21.841 1.00 91.69 83 GLN A O 1
ATOM 690 N N . LYS A 1 84 ? 10.063 3.946 -21.078 1.00 93.19 84 LYS A N 1
ATOM 691 C CA . LYS A 1 84 ? 9.577 4.407 -22.394 1.00 93.19 84 LYS A CA 1
ATOM 692 C C . LYS A 1 84 ? 10.479 5.478 -23.001 1.00 93.19 84 LYS A C 1
ATOM 694 O O . LYS A 1 84 ? 10.794 5.425 -24.190 1.00 93.19 84 LYS A O 1
ATOM 699 N N . LYS A 1 85 ? 10.900 6.462 -22.198 1.00 95.31 85 LYS A N 1
ATOM 700 C CA . LYS A 1 85 ? 11.818 7.517 -22.652 1.00 95.31 85 LYS A CA 1
ATOM 701 C C . LYS A 1 85 ? 13.187 6.947 -23.014 1.00 95.31 85 LYS A C 1
ATOM 703 O O . LYS A 1 85 ? 13.750 7.370 -24.021 1.00 95.31 85 LYS A O 1
ATOM 708 N N . ALA A 1 86 ? 13.705 6.003 -22.231 1.00 94.31 86 ALA A N 1
ATOM 709 C CA . ALA A 1 86 ? 14.967 5.327 -22.506 1.00 94.31 86 ALA A CA 1
ATOM 710 C C . ALA A 1 86 ? 14.887 4.521 -23.812 1.00 94.31 86 ALA A C 1
ATOM 712 O O . ALA A 1 86 ? 15.675 4.772 -24.717 1.00 94.31 86 ALA A O 1
ATOM 713 N N . ILE A 1 87 ? 13.864 3.676 -23.981 1.00 95.19 87 ILE A N 1
ATOM 714 C CA . ILE A 1 87 ? 13.645 2.896 -25.209 1.00 95.19 87 ILE A CA 1
ATOM 715 C C . ILE A 1 87 ? 13.520 3.819 -26.423 1.00 95.19 87 ILE A C 1
ATOM 717 O O . ILE A 1 87 ? 14.171 3.591 -27.438 1.00 95.19 87 ILE A O 1
ATOM 721 N N . LYS A 1 88 ? 12.744 4.909 -26.330 1.00 95.62 88 LYS A N 1
ATOM 722 C CA . LYS A 1 88 ? 12.619 5.877 -27.432 1.00 95.62 88 LYS A CA 1
ATOM 723 C C . LYS A 1 88 ? 13.971 6.491 -27.815 1.00 95.62 88 LYS A C 1
ATOM 725 O O . LYS A 1 88 ? 14.248 6.637 -29.004 1.00 95.62 88 LYS A O 1
ATOM 730 N N . LYS A 1 89 ? 14.804 6.845 -26.829 1.00 96.12 89 LYS A N 1
ATOM 731 C CA . LYS A 1 89 ? 16.153 7.382 -27.066 1.00 96.12 89 LYS A CA 1
ATOM 732 C C . LYS A 1 89 ? 17.062 6.349 -27.727 1.00 96.12 89 LYS A C 1
ATOM 734 O O . LYS A 1 89 ? 17.721 6.686 -28.703 1.00 96.12 89 LYS A O 1
ATOM 739 N N . GLU A 1 90 ? 17.070 5.113 -27.241 1.00 95.50 90 GLU A N 1
ATOM 740 C CA . GLU A 1 90 ? 17.924 4.055 -27.789 1.00 95.50 90 GLU A CA 1
ATOM 741 C C . GLU A 1 90 ? 17.487 3.623 -29.196 1.00 95.50 90 GLU A C 1
ATOM 743 O O . GLU A 1 90 ? 18.335 3.482 -30.073 1.00 95.50 90 GLU A O 1
ATOM 748 N N . ARG A 1 91 ? 16.177 3.543 -29.475 1.00 95.94 91 ARG A N 1
ATOM 749 C CA . ARG A 1 91 ? 15.662 3.349 -30.846 1.00 95.94 91 ARG A CA 1
ATOM 750 C C . ARG A 1 91 ? 16.105 4.479 -31.778 1.00 95.94 91 ARG A C 1
ATOM 752 O O . ARG A 1 91 ? 16.510 4.233 -32.909 1.00 95.94 91 ARG A O 1
ATOM 759 N N . GLN A 1 92 ? 16.044 5.732 -31.317 1.00 95.44 92 GLN A N 1
ATOM 760 C CA . GLN A 1 92 ? 16.495 6.869 -32.122 1.00 95.44 92 GLN A CA 1
ATOM 761 C C . GLN A 1 92 ? 18.005 6.825 -32.385 1.00 95.44 92 GLN A C 1
ATOM 763 O O . GLN A 1 92 ? 18.429 7.110 -33.506 1.00 95.44 92 GLN A O 1
ATOM 768 N N . LYS A 1 93 ? 18.808 6.465 -31.377 1.00 95.12 93 LYS A N 1
ATOM 769 C CA . LYS A 1 93 ? 20.253 6.267 -31.535 1.00 95.12 93 LYS A CA 1
ATOM 770 C C . LYS A 1 93 ? 20.547 5.186 -32.570 1.00 95.12 93 LYS A C 1
ATOM 772 O O . LYS A 1 93 ? 21.274 5.479 -33.509 1.00 95.12 93 LYS A O 1
ATOM 777 N N . LEU A 1 94 ? 19.899 4.023 -32.472 1.00 93.69 94 LEU A N 1
ATOM 778 C CA . LEU A 1 94 ? 20.061 2.917 -33.419 1.00 93.69 94 LEU A CA 1
ATOM 779 C C . LEU A 1 94 ? 19.795 3.372 -34.860 1.00 93.69 94 LEU A C 1
ATOM 781 O O . LEU A 1 94 ? 20.660 3.238 -35.724 1.00 93.69 94 LEU A O 1
ATOM 785 N N . ARG A 1 95 ? 18.644 4.016 -35.104 1.00 94.19 95 ARG A N 1
ATOM 786 C CA . ARG A 1 95 ? 18.299 4.565 -36.429 1.00 94.19 95 ARG A CA 1
ATOM 787 C C . ARG A 1 95 ? 19.332 5.564 -36.940 1.00 94.19 95 ARG A C 1
ATOM 789 O O . ARG A 1 95 ? 19.685 5.542 -38.115 1.00 94.19 95 ARG A O 1
ATOM 796 N N . THR A 1 96 ? 19.801 6.450 -36.064 1.00 94.12 96 THR A N 1
ATOM 797 C CA . THR A 1 96 ? 20.768 7.492 -36.432 1.00 94.12 96 THR A CA 1
ATOM 798 C C . THR A 1 96 ? 22.118 6.871 -36.784 1.00 94.12 96 THR A C 1
ATOM 800 O O . THR A 1 96 ? 22.668 7.196 -37.830 1.00 94.12 96 THR A O 1
ATOM 803 N N . SER A 1 97 ? 22.612 5.930 -35.976 1.00 91.75 97 SER A N 1
ATOM 804 C CA . SER A 1 97 ? 23.862 5.212 -36.233 1.00 91.75 97 SER A CA 1
ATOM 805 C C . SER A 1 97 ? 23.805 4.436 -37.548 1.00 91.75 97 SER A C 1
ATOM 807 O O . SER A 1 97 ? 24.688 4.599 -38.385 1.00 91.75 97 SER A O 1
ATOM 809 N N . CYS A 1 98 ? 22.739 3.664 -37.794 1.00 90.81 98 CYS A N 1
ATOM 810 C CA . CYS A 1 98 ? 22.575 2.934 -39.055 1.00 90.81 98 CYS A CA 1
ATOM 811 C C . CYS A 1 98 ? 22.505 3.872 -40.271 1.00 90.81 98 CYS A C 1
ATOM 813 O O . CYS A 1 98 ? 23.086 3.564 -41.311 1.00 90.81 98 CYS A O 1
ATOM 815 N N . LYS A 1 99 ? 21.857 5.038 -40.138 1.00 91.25 99 LYS A N 1
ATOM 816 C CA . LYS A 1 99 ? 21.801 6.052 -41.199 1.00 91.25 99 LYS A CA 1
ATOM 817 C C . LYS A 1 99 ? 23.175 6.658 -41.500 1.00 91.25 99 LYS A C 1
ATOM 819 O O . LYS A 1 99 ? 23.509 6.821 -42.669 1.00 91.25 99 LYS A O 1
ATOM 824 N N . THR A 1 100 ? 23.977 6.965 -40.479 1.00 90.31 100 THR A N 1
ATOM 825 C CA . THR A 1 100 ? 25.341 7.505 -40.649 1.00 90.31 100 THR A CA 1
ATOM 826 C C . THR A 1 100 ? 26.230 6.566 -41.468 1.00 90.31 100 THR A C 1
ATOM 828 O O . THR A 1 100 ? 27.032 7.027 -42.273 1.00 90.31 100 THR A O 1
ATOM 831 N N . TRP A 1 101 ? 26.042 5.252 -41.328 1.00 87.38 101 TRP A N 1
ATOM 832 C CA . TRP A 1 101 ? 26.777 4.228 -42.079 1.00 87.38 101 TRP A CA 1
ATOM 833 C C . TRP A 1 101 ? 26.136 3.843 -43.426 1.00 87.38 101 TRP A C 1
ATOM 835 O O . TRP A 1 101 ? 26.508 2.819 -44.015 1.00 87.38 101 TRP A O 1
ATOM 845 N N . ASN A 1 102 ? 25.169 4.635 -43.905 1.00 87.50 102 ASN A N 1
ATOM 846 C CA . ASN A 1 102 ? 24.375 4.383 -45.111 1.00 87.50 102 ASN A CA 1
ATOM 847 C C . ASN A 1 102 ? 23.759 2.972 -45.140 1.00 87.50 102 ASN A C 1
ATOM 849 O O . ASN A 1 102 ? 23.856 2.260 -46.136 1.00 87.50 102 ASN A O 1
ATOM 853 N N . TYR A 1 103 ? 23.220 2.515 -44.005 1.00 86.88 103 TYR A N 1
ATOM 854 C CA . TYR A 1 103 ? 22.639 1.174 -43.847 1.00 86.88 103 TYR A CA 1
ATOM 855 C C . TYR A 1 103 ? 23.581 0.032 -44.274 1.00 86.88 103 TYR A C 1
ATOM 857 O O . TYR A 1 103 ? 23.142 -1.046 -44.666 1.00 86.88 103 TYR A O 1
ATOM 865 N N . PHE A 1 104 ? 24.896 0.255 -44.177 1.00 86.69 104 PHE A N 1
ATOM 866 C CA . PHE A 1 104 ? 25.940 -0.735 -44.455 1.00 86.69 104 PHE A CA 1
ATOM 867 C C . PHE A 1 104 ? 25.902 -1.343 -45.874 1.00 86.69 104 PHE A C 1
ATOM 869 O O . PHE A 1 104 ? 26.406 -2.454 -46.088 1.00 86.69 104 PHE A O 1
ATOM 876 N N . THR A 1 105 ? 25.316 -0.625 -46.837 1.00 85.25 105 THR A N 1
ATOM 877 C CA . THR A 1 105 ? 25.204 -1.033 -48.244 1.00 85.25 105 THR A CA 1
ATOM 878 C C . THR A 1 105 ? 25.326 0.167 -49.191 1.00 85.25 105 THR A C 1
ATOM 880 O O . THR A 1 105 ? 25.158 1.317 -48.783 1.00 85.25 105 THR A O 1
ATOM 883 N N . GLU A 1 106 ? 25.686 -0.106 -50.442 1.00 81.69 106 GLU A N 1
ATOM 884 C CA . GLU A 1 106 ? 25.768 0.872 -51.539 1.00 81.69 106 GLU A CA 1
ATOM 885 C C . GLU A 1 106 ? 24.654 0.654 -52.578 1.00 81.69 106 GLU A C 1
ATOM 887 O O . GLU A 1 106 ? 24.347 1.561 -53.343 1.00 81.69 106 GLU A O 1
ATOM 892 N N . GLU A 1 107 ? 24.007 -0.516 -52.551 1.00 84.62 107 GLU A N 1
ATOM 893 C CA . GLU A 1 107 ? 22.896 -0.886 -53.429 1.00 84.62 107 GLU A CA 1
ATOM 894 C C . GLU A 1 107 ? 21.550 -0.482 -52.812 1.00 84.62 107 GLU A C 1
ATOM 896 O O . GLU A 1 107 ? 21.263 -0.777 -51.643 1.00 84.62 107 GLU A O 1
ATOM 901 N N . GLU A 1 108 ? 20.690 0.156 -53.606 1.00 78.25 108 GLU A N 1
ATOM 902 C CA . GLU A 1 108 ? 19.437 0.739 -53.120 1.00 78.25 108 GLU A CA 1
ATOM 903 C C . GLU A 1 108 ? 18.427 -0.342 -52.696 1.00 78.25 108 GLU A C 1
ATOM 905 O O . GLU A 1 108 ? 17.763 -0.202 -51.665 1.00 78.25 108 GLU A O 1
ATOM 910 N N . SER A 1 109 ? 18.381 -1.481 -53.401 1.00 80.75 109 SER A N 1
ATOM 911 C CA . SER A 1 109 ? 17.482 -2.594 -53.057 1.00 80.75 109 SER A CA 1
ATOM 912 C C . SER A 1 109 ? 17.807 -3.257 -51.716 1.00 80.75 109 SER A C 1
ATOM 914 O O . SER A 1 109 ? 16.908 -3.735 -51.022 1.00 80.75 109 SER A O 1
ATOM 916 N N . ASP A 1 110 ? 19.085 -3.298 -51.338 1.00 83.88 110 ASP A N 1
ATOM 917 C CA . ASP A 1 110 ? 19.516 -3.882 -50.065 1.00 83.88 110 ASP A CA 1
ATOM 918 C C . ASP A 1 110 ? 19.428 -2.873 -48.914 1.00 83.88 110 ASP A C 1
ATOM 920 O O . ASP A 1 110 ? 19.238 -3.263 -47.761 1.00 83.88 110 ASP A O 1
ATOM 924 N N . SER A 1 111 ? 19.472 -1.574 -49.227 1.00 85.19 111 SER A N 1
ATOM 925 C CA . SER A 1 111 ? 19.263 -0.491 -48.259 1.00 85.19 111 SER A CA 1
ATOM 926 C C . SER A 1 111 ? 17.852 -0.535 -47.674 1.00 85.19 111 SER A C 1
ATOM 928 O O . SER A 1 111 ? 17.675 -0.459 -46.457 1.00 85.19 111 SER A O 1
ATOM 930 N N . VAL A 1 112 ? 16.842 -0.764 -48.522 1.00 87.62 112 VAL A N 1
ATOM 931 C CA . VAL A 1 112 ? 15.440 -0.916 -48.093 1.00 87.62 112 VAL A CA 1
ATOM 932 C C . VAL A 1 112 ? 15.261 -2.117 -47.163 1.00 87.62 112 VAL A C 1
ATOM 934 O O . VAL A 1 112 ? 14.659 -1.979 -46.099 1.00 87.62 112 VAL A O 1
ATOM 937 N N . LYS A 1 113 ? 15.844 -3.276 -47.495 1.00 88.56 113 LYS A N 1
ATOM 938 C CA . LYS A 1 113 ? 15.777 -4.469 -46.630 1.00 88.56 113 LYS A CA 1
ATOM 939 C C . LYS A 1 113 ? 16.424 -4.220 -45.268 1.00 88.56 113 LYS A C 1
ATOM 941 O O . LYS A 1 113 ? 15.850 -4.570 -44.240 1.00 88.56 113 LYS A O 1
ATOM 946 N N . MET A 1 114 ? 17.591 -3.575 -45.249 1.00 88.06 114 MET A N 1
ATOM 947 C CA . MET A 1 114 ? 18.284 -3.253 -44.001 1.00 88.06 114 MET A CA 1
ATOM 948 C C . MET A 1 114 ? 17.497 -2.242 -43.154 1.00 88.06 114 MET A C 1
ATOM 950 O O . MET A 1 114 ? 17.438 -2.377 -41.933 1.00 88.06 114 MET A O 1
ATOM 954 N N . MET A 1 115 ? 16.839 -1.261 -43.778 1.00 89.31 115 MET A N 1
ATOM 955 C CA . MET A 1 115 ? 15.925 -0.349 -43.082 1.00 89.31 115 MET A CA 1
ATOM 956 C C . MET A 1 115 ? 14.785 -1.103 -42.388 1.00 89.31 115 MET A C 1
ATOM 958 O O 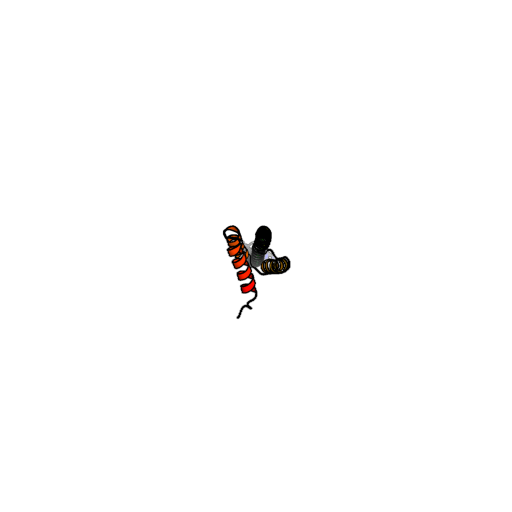. MET A 1 115 ? 14.521 -0.864 -41.209 1.00 89.31 115 MET A O 1
ATOM 962 N N . GLU A 1 116 ? 14.142 -2.046 -43.079 1.00 90.62 116 GLU A N 1
ATOM 963 C CA . GLU A 1 116 ? 13.086 -2.870 -42.486 1.00 90.62 116 GLU A CA 1
ATOM 964 C C . GLU A 1 116 ? 13.590 -3.731 -41.321 1.00 90.62 116 GLU A C 1
ATOM 966 O O . GLU A 1 116 ? 12.890 -3.885 -40.319 1.00 90.62 116 GLU A O 1
ATOM 971 N N . GLU A 1 117 ? 14.791 -4.306 -41.429 1.00 90.31 117 GLU A N 1
ATOM 972 C CA . GLU A 1 117 ? 15.402 -5.079 -40.343 1.00 90.31 117 GLU A CA 1
ATOM 973 C C . GLU A 1 117 ? 15.686 -4.214 -39.112 1.00 90.31 117 GLU A C 1
ATOM 975 O O . GLU A 1 117 ? 15.358 -4.612 -37.993 1.00 90.31 117 GLU A O 1
ATOM 980 N N . VAL A 1 118 ? 16.222 -3.007 -39.303 1.00 91.25 118 VAL A N 1
ATOM 981 C CA . VAL A 1 118 ? 16.484 -2.059 -38.210 1.00 91.25 118 VAL A CA 1
ATOM 982 C C . VAL A 1 118 ? 15.187 -1.625 -37.517 1.00 91.25 118 VAL A C 1
ATOM 984 O O . VAL A 1 118 ? 15.161 -1.513 -36.289 1.00 91.25 118 VAL A O 1
ATOM 987 N N . GLU A 1 119 ? 14.092 -1.428 -38.256 1.00 92.62 119 GLU A N 1
ATOM 988 C CA . GLU A 1 119 ? 12.787 -1.117 -37.655 1.00 92.62 119 GLU A CA 1
ATOM 989 C C . GLU A 1 119 ? 12.206 -2.314 -36.888 1.00 92.62 119 GLU A C 1
ATOM 991 O O . GLU A 1 119 ? 11.758 -2.158 -35.750 1.00 92.62 119 GLU A O 1
ATOM 996 N N . LYS A 1 120 ? 12.307 -3.533 -37.438 1.00 91.81 120 LYS A N 1
ATOM 997 C CA . LYS A 1 120 ? 11.919 -4.765 -36.723 1.00 91.81 120 LYS A CA 1
ATOM 998 C C . LYS A 1 120 ? 12.696 -4.917 -35.413 1.00 91.81 120 LYS A C 1
ATOM 1000 O O . LYS A 1 120 ? 12.108 -5.283 -34.396 1.00 91.81 120 LYS A O 1
ATOM 1005 N N . LEU A 1 121 ? 13.994 -4.609 -35.418 1.00 91.50 121 LEU A N 1
ATOM 1006 C CA . LEU A 1 121 ? 14.824 -4.608 -34.213 1.00 91.50 121 LEU A CA 1
ATOM 1007 C C . LEU A 1 121 ? 14.400 -3.530 -33.219 1.00 91.50 121 LEU A C 1
ATOM 1009 O O . LEU A 1 121 ? 14.298 -3.818 -32.029 1.00 91.50 121 LEU A O 1
ATOM 1013 N N . CYS A 1 122 ? 14.102 -2.315 -33.686 1.00 92.19 122 CYS A N 1
ATOM 1014 C CA . CYS A 1 122 ? 13.580 -1.260 -32.821 1.00 92.19 122 CYS A CA 1
ATOM 1015 C C . CYS A 1 122 ? 12.323 -1.720 -32.079 1.00 92.19 122 CYS A C 1
ATOM 1017 O O . CYS A 1 122 ? 12.196 -1.440 -30.889 1.00 92.19 122 CYS A O 1
ATOM 1019 N N . ASP A 1 123 ? 11.414 -2.421 -32.753 1.00 91.06 123 ASP A N 1
ATOM 1020 C CA . ASP A 1 123 ? 10.146 -2.837 -32.157 1.00 91.06 123 ASP A CA 1
ATOM 1021 C C . ASP A 1 123 ? 10.250 -4.038 -31.224 1.00 91.06 123 ASP A C 1
ATOM 1023 O O . ASP A 1 123 ? 9.533 -4.071 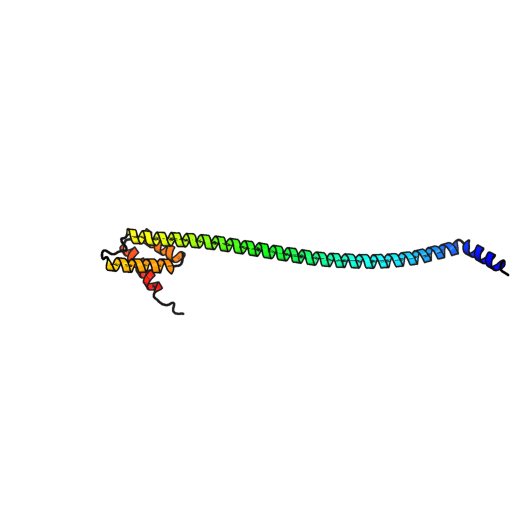-30.222 1.00 91.06 123 ASP A O 1
ATOM 1027 N N . ARG A 1 124 ? 11.144 -4.987 -31.515 1.00 90.19 124 ARG A N 1
ATOM 1028 C CA . ARG A 1 124 ? 11.239 -6.250 -30.771 1.00 90.19 124 ARG A CA 1
ATOM 1029 C C . ARG A 1 124 ? 12.300 -6.270 -29.677 1.00 90.19 124 ARG A C 1
ATOM 1031 O O . ARG A 1 124 ? 12.173 -7.057 -28.745 1.00 90.19 124 ARG A O 1
ATOM 1038 N N . LEU A 1 125 ? 13.354 -5.459 -29.783 1.00 90.44 125 LEU A N 1
ATOM 1039 C CA . LEU A 1 125 ? 14.420 -5.465 -28.786 1.00 90.44 125 LEU A CA 1
ATOM 1040 C C . LEU A 1 125 ? 13.999 -4.740 -27.505 1.00 90.44 125 LEU A C 1
ATOM 1042 O O . LEU A 1 125 ? 13.449 -3.635 -27.521 1.00 90.44 125 LEU A O 1
ATOM 1046 N N . GLU A 1 126 ? 14.340 -5.360 -26.380 1.00 92.50 126 GLU A N 1
ATOM 1047 C CA . GLU A 1 126 ? 14.243 -4.748 -25.062 1.00 92.50 126 GLU A CA 1
ATOM 1048 C C . GLU A 1 126 ? 15.328 -3.681 -24.860 1.00 92.50 126 GLU A C 1
ATOM 1050 O O . GLU A 1 126 ? 16.335 -3.634 -25.573 1.00 92.50 126 GLU A O 1
ATOM 1055 N N . LEU A 1 127 ? 15.137 -2.823 -23.853 1.00 91.88 127 LEU A N 1
ATOM 1056 C CA . LEU A 1 127 ? 16.021 -1.689 -23.575 1.00 91.88 127 LEU A CA 1
ATOM 1057 C C . LEU A 1 127 ? 17.496 -2.096 -23.448 1.00 91.88 127 LEU A C 1
ATOM 1059 O O . LEU A 1 127 ? 18.350 -1.462 -24.058 1.00 91.88 127 LEU A O 1
ATOM 1063 N N . THR A 1 128 ? 17.785 -3.151 -22.690 1.00 92.62 128 THR A N 1
ATOM 1064 C CA . THR A 1 128 ? 19.151 -3.640 -22.448 1.00 92.62 128 THR A CA 1
ATOM 1065 C C . THR A 1 128 ? 19.825 -4.085 -23.742 1.00 92.62 128 THR A C 1
ATOM 1067 O O . THR A 1 128 ? 20.954 -3.694 -24.022 1.00 92.62 128 THR A O 1
ATOM 1070 N N . SER A 1 129 ? 19.103 -4.828 -24.581 1.00 92.25 129 SER A N 1
ATOM 1071 C CA . SER A 1 129 ? 19.614 -5.294 -25.871 1.00 92.25 129 SER A CA 1
ATOM 1072 C C . SER A 1 129 ? 19.841 -4.138 -26.849 1.00 92.25 129 SER A C 1
ATOM 1074 O O . SER A 1 129 ? 20.842 -4.132 -27.565 1.00 92.25 129 SER A O 1
ATOM 1076 N N . LEU A 1 130 ? 18.956 -3.131 -26.853 1.00 93.56 130 LEU A N 1
ATOM 1077 C CA . LEU A 1 130 ? 19.147 -1.903 -27.634 1.00 93.56 130 LEU A CA 1
ATOM 1078 C C . LEU A 1 130 ? 20.381 -1.118 -27.173 1.00 93.56 130 LEU A C 1
ATOM 1080 O O . LEU A 1 130 ? 21.135 -0.639 -28.015 1.00 93.56 130 LEU A O 1
ATOM 1084 N N . GLN A 1 131 ? 20.599 -1.000 -25.860 1.00 94.50 131 GLN A N 1
ATOM 1085 C CA . GLN A 1 131 ? 21.773 -0.325 -25.300 1.00 94.50 131 GLN A CA 1
ATOM 1086 C C . GLN A 1 131 ? 23.065 -1.037 -25.699 1.00 94.50 131 GLN A C 1
ATOM 1088 O O . GLN A 1 131 ? 23.954 -0.398 -26.253 1.00 94.50 131 GLN A O 1
ATOM 1093 N N . SER A 1 132 ? 23.138 -2.359 -25.517 1.00 93.62 132 SER A N 1
ATOM 1094 C CA . SER A 1 132 ? 24.317 -3.138 -25.908 1.00 93.62 132 SER A CA 1
ATOM 1095 C C . SER A 1 132 ? 24.591 -3.067 -27.412 1.00 93.62 132 SER A C 1
ATOM 1097 O O . SER A 1 132 ? 25.740 -2.922 -27.821 1.00 93.62 132 SER A O 1
ATOM 1099 N N . LEU A 1 133 ? 23.551 -3.123 -28.254 1.00 93.06 133 LEU A N 1
ATOM 1100 C CA . LEU A 1 133 ? 23.722 -2.958 -29.699 1.00 93.06 133 LEU A CA 1
ATOM 1101 C C . LEU A 1 133 ? 24.237 -1.553 -30.042 1.00 93.06 133 LEU A C 1
ATOM 1103 O O . LEU A 1 133 ? 25.162 -1.422 -30.837 1.00 93.06 133 LEU A O 1
ATOM 1107 N N . ASN A 1 134 ? 23.689 -0.509 -29.419 1.00 93.69 134 ASN A N 1
ATOM 1108 C CA . ASN A 1 134 ? 24.140 0.866 -29.630 1.00 93.69 134 ASN A CA 1
ATOM 1109 C C . ASN A 1 134 ? 25.577 1.108 -29.153 1.00 93.69 134 ASN A C 1
ATOM 1111 O O . ASN A 1 134 ? 26.293 1.875 -29.791 1.00 93.69 134 ASN A O 1
ATOM 1115 N N . GLU A 1 135 ? 26.015 0.465 -28.071 1.00 94.06 135 GLU A N 1
ATOM 1116 C CA . GLU A 1 135 ? 27.408 0.514 -27.614 1.00 94.06 135 GLU A CA 1
ATOM 1117 C C . GLU A 1 135 ? 28.354 -0.116 -28.640 1.00 94.06 135 GLU A C 1
ATOM 1119 O O . GLU A 1 135 ? 29.371 0.485 -28.987 1.00 94.06 135 GLU A O 1
ATOM 1124 N N . ILE A 1 136 ? 27.984 -1.274 -29.201 1.00 92.06 136 ILE A N 1
ATOM 1125 C CA . ILE A 1 136 ? 28.750 -1.915 -30.281 1.00 92.06 136 ILE A CA 1
ATOM 1126 C C . ILE A 1 136 ? 28.806 -1.003 -31.513 1.00 92.06 136 ILE A C 1
ATOM 1128 O O . ILE A 1 136 ? 29.877 -0.815 -32.079 1.00 92.06 136 ILE A O 1
ATOM 1132 N N . LEU A 1 137 ? 27.685 -0.384 -31.896 1.00 90.62 137 LEU A N 1
ATOM 1133 C CA . LEU A 1 137 ? 27.616 0.548 -33.030 1.00 90.62 137 LEU A CA 1
ATOM 1134 C C . LEU A 1 137 ? 28.413 1.842 -32.813 1.00 90.62 137 LEU A C 1
ATOM 1136 O O . LEU A 1 137 ? 28.784 2.500 -33.783 1.00 90.62 137 LEU A O 1
ATOM 1140 N N . ALA A 1 138 ? 28.630 2.240 -31.558 1.00 90.56 138 ALA A N 1
ATOM 1141 C CA . ALA A 1 138 ? 29.398 3.431 -31.211 1.00 90.56 138 ALA A CA 1
ATOM 1142 C C . ALA A 1 138 ? 30.914 3.176 -31.184 1.00 90.56 138 ALA A C 1
ATOM 1144 O O . ALA A 1 138 ? 31.683 4.101 -31.437 1.00 90.56 138 ALA A O 1
ATOM 1145 N N . LEU A 1 139 ? 31.339 1.951 -30.854 1.00 90.31 139 LEU A N 1
ATOM 1146 C CA . LEU A 1 139 ? 32.752 1.577 -30.700 1.00 90.31 139 LEU A CA 1
ATOM 1147 C C . LEU A 1 139 ? 33.319 0.798 -31.896 1.00 90.31 139 LEU A C 1
ATOM 1149 O O . LEU A 1 139 ? 34.532 0.793 -32.098 1.00 90.31 139 LEU A O 1
ATOM 1153 N N . GLY A 1 140 ? 32.465 0.105 -32.649 1.00 86.25 140 GLY A N 1
ATOM 1154 C CA . GLY A 1 140 ? 32.856 -0.789 -33.735 1.00 86.25 140 GLY A CA 1
ATOM 1155 C C . GLY A 1 140 ? 33.083 -0.089 -35.074 1.00 86.25 140 GLY A C 1
ATOM 1156 O O . GLY A 1 140 ? 32.653 1.043 -35.304 1.00 86.25 140 GLY A O 1
ATOM 1157 N N . SER A 1 141 ? 33.735 -0.802 -35.993 1.00 89.75 141 SER A N 1
ATOM 1158 C CA . SER A 1 141 ? 33.845 -0.392 -37.397 1.00 89.75 141 SER A CA 1
ATOM 1159 C C . SER A 1 141 ? 32.505 -0.530 -38.141 1.00 89.75 141 SER A C 1
ATOM 1161 O O . SER A 1 141 ? 31.534 -1.089 -37.613 1.00 89.75 141 SER A O 1
ATOM 1163 N N . ARG A 1 142 ? 32.434 -0.035 -39.386 1.00 87.50 142 ARG A N 1
ATOM 1164 C CA . ARG A 1 142 ? 31.251 -0.183 -40.257 1.00 87.50 142 ARG A CA 1
ATOM 1165 C C . ARG A 1 142 ? 30.883 -1.661 -40.435 1.00 87.50 142 ARG A C 1
ATOM 1167 O O . ARG A 1 142 ? 29.706 -2.015 -40.400 1.00 87.50 142 ARG A O 1
ATOM 1174 N N . GLU A 1 143 ? 31.882 -2.522 -40.587 1.00 87.31 143 GLU A N 1
ATOM 1175 C CA . GLU A 1 143 ? 31.731 -3.960 -40.799 1.00 87.31 143 GLU A CA 1
ATOM 1176 C C . GLU A 1 143 ? 31.287 -4.676 -39.517 1.00 87.31 143 GLU A C 1
ATOM 1178 O O . GLU A 1 143 ? 30.323 -5.444 -39.555 1.00 87.31 143 GLU A O 1
ATOM 1183 N N . ASP A 1 144 ? 31.901 -4.364 -38.370 1.00 88.06 144 ASP A N 1
ATOM 1184 C CA . ASP A 1 144 ? 31.507 -4.937 -37.070 1.00 88.06 144 ASP A CA 1
ATOM 1185 C C . ASP A 1 144 ? 30.063 -4.564 -36.714 1.00 88.06 144 ASP A C 1
ATOM 1187 O O . ASP A 1 144 ? 29.273 -5.392 -36.254 1.00 88.06 144 ASP A O 1
ATOM 1191 N N . SER A 1 145 ? 29.702 -3.312 -36.997 1.00 88.25 145 SER A N 1
ATOM 1192 C CA . SER A 1 145 ? 28.359 -2.765 -36.822 1.00 88.25 145 SER A CA 1
ATOM 1193 C C . SER A 1 145 ? 27.323 -3.497 -37.676 1.00 88.25 145 SER A C 1
ATOM 1195 O O . SER A 1 145 ? 26.255 -3.866 -37.179 1.00 88.25 145 SER A O 1
ATOM 1197 N N . LYS A 1 146 ? 27.649 -3.774 -38.946 1.00 89.06 146 LYS A N 1
ATOM 1198 C CA . LYS A 1 146 ? 26.798 -4.559 -39.849 1.00 89.06 146 LYS A CA 1
ATOM 1199 C C . LYS A 1 146 ? 26.578 -5.972 -39.312 1.00 89.06 146 LYS A C 1
ATOM 1201 O O . LYS A 1 146 ? 25.440 -6.435 -39.255 1.00 89.06 146 LYS A O 1
ATOM 1206 N N . VAL A 1 147 ? 27.649 -6.643 -38.884 1.00 90.25 147 VAL A N 1
ATOM 1207 C CA . VAL A 1 147 ? 27.573 -8.000 -38.322 1.00 90.25 147 VAL A CA 1
ATOM 1208 C C . VAL A 1 147 ? 26.715 -8.017 -37.059 1.00 90.25 147 VAL A C 1
ATOM 1210 O O . VAL A 1 147 ? 25.888 -8.912 -36.900 1.00 90.25 147 VAL A O 1
ATOM 1213 N N . ALA A 1 148 ? 26.855 -7.022 -36.182 1.00 89.62 148 ALA A N 1
ATOM 1214 C CA . ALA A 1 148 ? 26.074 -6.931 -34.953 1.00 89.62 148 ALA A CA 1
ATOM 1215 C C . ALA A 1 148 ? 24.568 -6.756 -35.216 1.00 89.62 148 ALA A C 1
ATOM 1217 O O . ALA A 1 148 ? 23.756 -7.437 -34.585 1.00 89.62 148 ALA A O 1
ATOM 1218 N N . VAL A 1 149 ? 24.193 -5.896 -36.171 1.00 89.44 149 VAL A N 1
ATOM 1219 C CA . VAL A 1 149 ? 22.789 -5.672 -36.560 1.00 89.44 149 VAL A CA 1
ATOM 1220 C C . VAL A 1 149 ? 22.185 -6.932 -37.182 1.00 89.44 149 VAL A C 1
ATOM 1222 O O . VAL A 1 149 ? 21.127 -7.375 -36.740 1.00 89.44 149 VAL A O 1
ATOM 1225 N N . VAL A 1 150 ? 22.883 -7.566 -38.128 1.00 88.94 150 VAL A N 1
ATOM 1226 C CA . VAL A 1 150 ? 22.416 -8.803 -38.783 1.00 88.94 150 VAL A CA 1
ATOM 1227 C C . VAL A 1 150 ? 22.344 -9.973 -37.795 1.00 88.94 150 VAL A C 1
ATOM 1229 O O . VAL A 1 150 ? 21.421 -10.787 -37.825 1.00 88.94 150 VAL A O 1
ATOM 1232 N N . LYS A 1 151 ? 23.293 -10.067 -36.860 1.00 89.75 151 LYS A N 1
ATOM 1233 C CA . LYS A 1 151 ? 23.255 -11.075 -35.795 1.00 89.75 151 LYS A CA 1
ATOM 1234 C C . LYS A 1 151 ? 22.028 -10.886 -34.905 1.00 89.75 151 LYS A C 1
ATOM 1236 O O . LYS A 1 151 ? 21.357 -11.859 -34.583 1.00 89.75 151 LYS A O 1
ATOM 1241 N N . GLN A 1 152 ? 21.706 -9.652 -34.524 1.00 87.31 152 GLN A N 1
ATOM 1242 C CA . GLN A 1 152 ? 20.505 -9.391 -33.732 1.00 87.31 152 GLN A CA 1
ATOM 1243 C C . GLN A 1 152 ? 19.217 -9.640 -34.530 1.00 87.31 152 GLN A C 1
ATOM 1245 O O . GLN A 1 152 ? 18.255 -10.164 -33.968 1.00 87.31 152 GLN A O 1
ATOM 1250 N N . SER A 1 153 ? 19.184 -9.325 -35.833 1.00 83.25 153 SER A N 1
ATOM 1251 C CA . SER A 1 153 ? 18.003 -9.576 -36.675 1.00 83.25 153 SER A CA 1
ATOM 1252 C C . SER A 1 153 ? 17.749 -11.074 -36.875 1.00 83.25 153 SER A C 1
ATOM 1254 O O . SER A 1 153 ? 16.605 -11.521 -36.794 1.00 83.25 153 SER A O 1
ATOM 1256 N N . THR A 1 154 ? 18.808 -11.872 -37.029 1.00 79.62 154 THR A N 1
ATOM 1257 C CA . THR A 1 154 ? 18.729 -13.338 -37.160 1.00 79.62 154 THR A CA 1
ATOM 1258 C C . THR A 1 154 ? 18.387 -14.054 -35.853 1.00 79.62 154 THR A C 1
ATOM 1260 O O . THR A 1 154 ? 17.560 -14.964 -35.866 1.00 79.62 154 THR A O 1
ATOM 1263 N N . VAL A 1 155 ? 18.937 -13.627 -34.711 1.00 79.06 155 VAL A N 1
ATOM 1264 C CA . VAL A 1 155 ? 18.590 -14.195 -33.390 1.00 79.06 155 VAL A CA 1
ATOM 1265 C C . VAL A 1 155 ? 17.105 -13.989 -33.064 1.00 79.06 155 VAL A C 1
ATOM 1267 O O . VAL A 1 155 ? 16.472 -14.873 -32.499 1.00 79.06 155 VAL A O 1
ATOM 1270 N N . GLN A 1 156 ? 16.520 -12.869 -33.493 1.00 67.62 156 GLN A N 1
ATOM 1271 C CA . GLN A 1 156 ? 15.089 -12.558 -33.357 1.00 67.62 156 GLN A CA 1
ATOM 1272 C C . GLN A 1 156 ? 14.167 -13.345 -34.311 1.00 67.62 156 GLN A C 1
ATOM 1274 O O . GLN A 1 156 ? 12.946 -13.337 -34.135 1.00 67.62 156 GLN A O 1
ATOM 1279 N N . LEU A 1 157 ? 14.722 -13.978 -35.350 1.00 61.38 157 LEU A N 1
ATOM 1280 C CA . LEU A 1 157 ? 13.985 -14.804 -36.316 1.00 61.38 157 LEU A CA 1
ATOM 1281 C C . LEU A 1 157 ? 13.934 -16.282 -35.915 1.00 61.38 157 LEU A C 1
ATOM 1283 O O . LEU A 1 157 ? 13.110 -17.024 -36.450 1.00 61.38 157 LEU A O 1
ATOM 1287 N N . LEU A 1 158 ? 14.775 -16.712 -34.972 1.00 57.06 158 LEU A N 1
ATOM 1288 C CA . LEU A 1 158 ? 14.689 -18.050 -34.404 1.00 57.06 158 LEU A CA 1
ATOM 1289 C C . LEU A 1 158 ? 13.532 -18.078 -33.394 1.00 57.06 158 LEU A C 1
ATOM 1291 O O . LEU A 1 158 ? 13.551 -17.308 -32.432 1.00 57.06 158 LEU A O 1
ATOM 1295 N N . PRO A 1 159 ? 12.503 -18.925 -33.591 1.00 47.44 159 PRO A N 1
ATOM 1296 C CA . PRO A 1 159 ? 11.462 -19.084 -32.593 1.00 47.44 159 PRO A CA 1
ATOM 1297 C C . PRO A 1 159 ? 12.119 -19.542 -31.295 1.00 47.44 159 PRO A C 1
ATOM 1299 O O . PRO A 1 159 ? 12.943 -20.456 -31.305 1.00 47.44 159 PRO A O 1
ATOM 1302 N N . SER A 1 160 ? 11.756 -18.887 -30.193 1.00 47.28 160 SER A N 1
ATOM 1303 C CA . SER A 1 160 ? 12.082 -19.332 -28.842 1.00 47.28 160 SER A CA 1
ATOM 1304 C C . SER A 1 160 ? 11.594 -20.773 -28.695 1.00 47.28 160 SER A C 1
ATOM 1306 O O . SER A 1 160 ? 10.403 -21.013 -28.500 1.00 47.28 160 SER A O 1
ATOM 1308 N N . VAL A 1 161 ? 12.493 -21.741 -28.880 1.00 39.53 161 VAL A N 1
ATOM 1309 C CA . VAL A 1 161 ? 12.211 -23.150 -28.624 1.00 39.53 161 VAL A CA 1
ATOM 1310 C C . VAL A 1 161 ? 12.190 -23.296 -27.110 1.00 39.53 161 VAL A C 1
ATOM 1312 O O . VAL A 1 161 ? 13.250 -23.321 -26.500 1.00 39.53 161 VAL A O 1
ATOM 1315 N N . VAL A 1 162 ? 10.957 -23.332 -26.593 1.00 34.88 162 VAL A N 1
ATOM 1316 C CA . VAL A 1 162 ? 10.479 -23.832 -25.289 1.00 34.88 162 VAL A CA 1
ATOM 1317 C C . VAL A 1 162 ? 11.271 -23.393 -24.060 1.00 34.88 162 VAL A C 1
ATOM 1319 O O . VAL A 1 162 ? 12.342 -23.970 -23.785 1.00 34.88 162 VAL A O 1
#

pLDDT: mean 89.6, std 9.69, range [34.88, 96.12]